Protein AF-A0A661EBF5-F1 (afdb_monomer)

Nearest PDB structures (foldseek):
  2auw-assembly1_B  TM=7.592E-01  e=6.814E-02  Nitrosomonas europaea
  3o2g-assembly1_A  TM=5.558E-01  e=1.493E+00  Homo sapiens
  2hbp-assembly1_A  TM=6.375E-01  e=3.746E+00  Saccharomyces cerevisiae
  6w3i-assembly1_B  TM=4.164E-01  e=2.880E+00  Homo sapiens

Mean predicted aligned error: 4.6 Å

Sequence (73 aa):
MAKATYLNDFKVHIFFNDGVEKTVDLKNYIKSKKHPFFQSLKNIDEFKKFKIHKTLIWQTGADIAPEFLHDDL

Secondary structure (DSSP, 8-state):
--EEEE-STTEEEEE-TTS-EEEEE-HHHHHH--SHHHHGGGSHHHHTT-EESSSEE-TTS-EE-THHHHS--

Radius of gyration: 11.37 Å; Cα contacts (8 Å, |Δi|>4): 108; chains: 1; bounding box: 25×21×31 Å

Solvent-accessible surface area (backbone atoms only — not comparable to full-atom values): 4322 Å² total; per-residue (Å²): 92,67,50,72,43,78,73,55,90,50,30,37,38,35,33,37,76,85,74,50,71,49,77,40,75,41,53,66,60,45,68,70,44,83,51,72,44,35,53,59,45,75,38,55,81,53,46,69,57,52,44,83,67,74,32,46,33,36,92,65,71,33,71,47,52,55,66,72,64,67,50,88,122

Structure (mmCIF, N/CA/C/O backbone):
data_AF-A0A661EBF5-F1
#
_entry.id   AF-A0A661EBF5-F1
#
loop_
_atom_site.group_PDB
_atom_site.id
_atom_site.type_symbol
_atom_site.label_atom_id
_atom_site.label_alt_id
_atom_site.label_comp_id
_atom_site.label_asym_id
_atom_site.label_entity_id
_atom_site.label_seq_id
_atom_site.pdbx_PDB_ins_code
_atom_site.Cartn_x
_atom_site.Cartn_y
_atom_site.Cartn_z
_atom_site.occupancy
_atom_site.B_iso_or_equiv
_atom_site.auth_seq_id
_atom_site.auth_comp_id
_atom_site.auth_asym_id
_atom_site.auth_atom_id
_atom_site.pdbx_PDB_model_num
ATOM 1 N N . MET A 1 1 ? 8.296 2.945 -11.797 1.00 65.19 1 MET A N 1
ATOM 2 C CA . MET A 1 1 ? 7.260 1.915 -12.041 1.00 65.19 1 MET A CA 1
ATOM 3 C C . MET A 1 1 ? 6.475 2.293 -13.284 1.00 65.19 1 MET A C 1
ATOM 5 O O . MET A 1 1 ? 6.309 3.485 -13.511 1.00 65.19 1 MET A O 1
ATOM 9 N N . ALA A 1 2 ? 6.042 1.318 -14.083 1.00 74.81 2 ALA A N 1
ATOM 10 C CA . ALA A 1 2 ? 5.291 1.574 -15.310 1.00 74.81 2 ALA A CA 1
ATOM 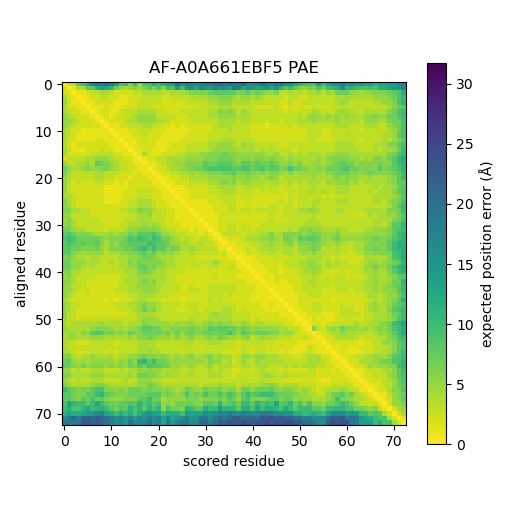11 C C . ALA A 1 2 ? 3.779 1.497 -15.062 1.00 74.81 2 ALA A C 1
ATOM 13 O O . ALA A 1 2 ? 3.041 2.380 -15.494 1.00 74.81 2 ALA A O 1
ATOM 14 N N . LYS A 1 3 ? 3.316 0.469 -14.335 1.00 85.69 3 LYS A N 1
ATOM 15 C CA . LYS A 1 3 ? 1.902 0.277 -13.972 1.00 85.69 3 LYS A CA 1
ATOM 16 C C . LYS A 1 3 ? 1.771 -0.477 -12.649 1.00 85.69 3 LYS A C 1
ATOM 18 O O . LYS A 1 3 ? 2.696 -1.152 -12.214 1.00 85.69 3 LYS A O 1
ATOM 23 N N . ALA A 1 4 ? 0.605 -0.378 -12.030 1.00 89.69 4 ALA A N 1
ATOM 24 C CA . ALA A 1 4 ? 0.206 -1.189 -10.893 1.00 89.69 4 ALA A CA 1
ATOM 25 C C . ALA A 1 4 ? -1.304 -1.442 -10.959 1.00 89.69 4 ALA A C 1
ATOM 27 O O . ALA A 1 4 ? -2.065 -0.635 -11.495 1.00 89.69 4 ALA A O 1
ATOM 28 N N . THR A 1 5 ? -1.757 -2.579 -10.463 1.00 90.75 5 THR A N 1
ATOM 29 C CA . THR A 1 5 ? -3.161 -2.977 -10.528 1.00 90.75 5 THR A CA 1
ATOM 30 C C . THR A 1 5 ? -3.540 -3.676 -9.240 1.00 90.75 5 THR A C 1
ATOM 32 O O . THR A 1 5 ? -2.824 -4.544 -8.744 1.00 90.75 5 THR A O 1
ATOM 35 N N . TYR A 1 6 ? -4.665 -3.256 -8.672 1.00 93.06 6 TYR A N 1
ATOM 36 C CA . TYR A 1 6 ? -5.253 -3.923 -7.525 1.00 93.06 6 TYR A CA 1
ATOM 37 C C . TYR A 1 6 ? -5.716 -5.326 -7.928 1.00 93.06 6 TYR A C 1
ATOM 39 O O . TYR A 1 6 ? -6.400 -5.464 -8.940 1.00 93.06 6 TYR A O 1
ATOM 47 N N . LEU A 1 7 ? -5.370 -6.345 -7.137 1.00 91.44 7 LEU A N 1
ATOM 48 C CA . LEU A 1 7 ? -5.835 -7.715 -7.368 1.00 91.44 7 LEU A CA 1
ATOM 49 C C . LEU A 1 7 ? -6.979 -8.091 -6.419 1.00 91.44 7 LEU A C 1
ATOM 51 O O . LEU A 1 7 ? -8.122 -8.227 -6.845 1.00 91.44 7 LEU A O 1
ATOM 55 N N . ASN A 1 8 ? -6.670 -8.296 -5.136 1.00 91.44 8 ASN A N 1
ATOM 56 C CA . ASN A 1 8 ? -7.635 -8.584 -4.071 1.00 91.44 8 ASN A CA 1
ATOM 57 C C . ASN A 1 8 ? -7.010 -8.303 -2.694 1.00 91.44 8 ASN A C 1
ATOM 59 O O . ASN A 1 8 ? -5.788 -8.216 -2.594 1.00 91.44 8 ASN A O 1
ATOM 63 N N . ASP A 1 9 ? -7.828 -8.212 -1.639 1.00 92.12 9 ASP A N 1
ATOM 64 C CA . ASP A 1 9 ? -7.380 -7.972 -0.255 1.00 92.12 9 ASP A CA 1
ATOM 65 C C . ASP A 1 9 ? -6.420 -6.767 -0.196 1.00 92.12 9 ASP A C 1
ATOM 67 O O . ASP A 1 9 ? -6.842 -5.668 -0.557 1.00 92.12 9 ASP A O 1
ATOM 71 N N . PHE A 1 10 ? -5.150 -6.961 0.180 1.00 91.31 10 PHE A N 1
ATOM 72 C CA . PHE A 1 10 ? -4.098 -5.936 0.129 1.00 91.31 10 PHE A CA 1
ATOM 73 C C . PHE A 1 10 ? -3.018 -6.223 -0.927 1.00 91.31 10 PHE A C 1
ATOM 75 O O . PHE A 1 10 ? -1.880 -5.768 -0.807 1.00 91.31 10 PHE A O 1
ATOM 82 N N . LYS A 1 11 ? -3.354 -6.995 -1.964 1.00 92.62 11 LYS A N 1
ATOM 83 C CA . LYS A 1 11 ? -2.423 -7.397 -3.021 1.00 92.62 11 LYS A CA 1
ATOM 84 C C . LYS A 1 11 ? -2.457 -6.440 -4.200 1.00 92.62 11 LYS A C 1
ATOM 86 O O . LYS A 1 11 ? -3.521 -6.132 -4.747 1.00 92.62 11 LYS A O 1
ATOM 91 N N . VAL A 1 12 ? -1.269 -6.032 -4.628 1.00 91.69 12 VAL A N 1
ATOM 92 C CA . VAL A 1 12 ? -1.061 -5.178 -5.799 1.00 91.69 12 VAL A CA 1
ATOM 93 C C . VAL A 1 12 ? -0.092 -5.874 -6.736 1.00 91.69 12 VAL A C 1
ATOM 95 O O . VAL A 1 12 ? 0.982 -6.307 -6.326 1.00 91.69 12 VAL A O 1
ATOM 98 N N . HIS A 1 13 ? -0.484 -5.978 -7.997 1.00 91.38 13 HIS A N 1
ATOM 99 C CA . HIS A 1 13 ? 0.388 -6.430 -9.065 1.00 91.38 13 HIS A CA 1
ATOM 100 C C . HIS A 1 13 ? 1.066 -5.224 -9.706 1.00 91.38 13 HIS A C 1
ATOM 102 O O . HIS A 1 13 ? 0.394 -4.261 -10.070 1.00 91.38 13 HIS A O 1
ATOM 108 N N . ILE A 1 14 ? 2.387 -5.247 -9.808 1.00 89.19 14 ILE A N 1
ATOM 109 C CA . ILE A 1 14 ? 3.212 -4.111 -10.207 1.00 89.19 14 ILE A CA 1
ATOM 110 C C . ILE A 1 14 ? 4.000 -4.508 -11.445 1.00 89.19 14 ILE A C 1
ATOM 112 O O . ILE A 1 14 ? 4.685 -5.523 -11.441 1.00 89.19 14 ILE A O 1
ATOM 116 N N . PHE A 1 15 ? 3.946 -3.658 -12.464 1.00 88.25 15 PHE A N 1
ATOM 117 C CA . PHE A 1 15 ? 4.770 -3.743 -13.660 1.00 88.25 15 PHE A CA 1
ATOM 1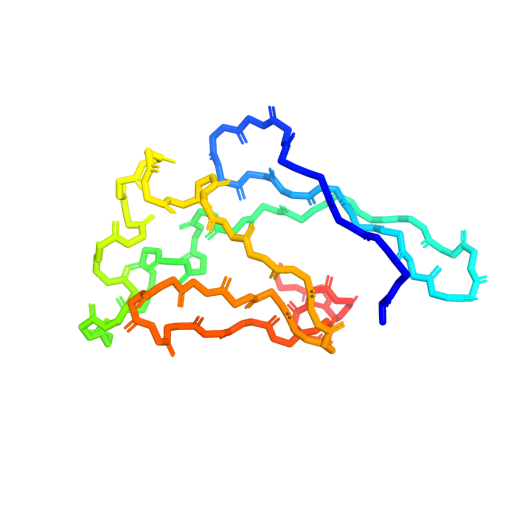18 C C . PHE A 1 15 ? 5.852 -2.666 -13.590 1.00 88.25 15 PHE A C 1
ATOM 120 O O . PHE A 1 15 ? 5.572 -1.456 -13.574 1.00 88.25 15 PHE A O 1
ATOM 127 N N . PHE A 1 16 ? 7.104 -3.098 -13.533 1.00 84.00 16 PHE A N 1
ATOM 128 C CA . PHE A 1 16 ? 8.268 -2.226 -13.528 1.00 84.00 16 PHE A CA 1
ATOM 129 C C . PHE A 1 16 ? 8.636 -1.812 -14.956 1.00 84.00 16 PHE A C 1
ATOM 131 O O . PHE A 1 16 ? 8.241 -2.438 -15.934 1.00 84.00 16 PHE A O 1
ATOM 138 N N . ASN A 1 17 ? 9.384 -0.714 -15.082 1.00 82.50 17 ASN A N 1
ATOM 139 C CA . ASN A 1 17 ? 9.782 -0.201 -16.397 1.00 82.50 17 ASN A CA 1
ATOM 140 C C . ASN A 1 17 ? 10.843 -1.080 -17.085 1.00 82.50 17 ASN A C 1
ATOM 142 O O . ASN A 1 17 ? 11.088 -0.912 -18.270 1.00 82.50 17 ASN A O 1
ATOM 146 N N . ASP A 1 18 ? 11.446 -2.003 -16.335 1.00 83.56 18 ASP A N 1
ATOM 147 C CA . ASP A 1 18 ? 12.439 -2.971 -16.807 1.00 83.56 18 ASP A CA 1
ATOM 148 C C . ASP A 1 18 ? 11.795 -4.253 -17.378 1.00 83.56 18 ASP A C 1
ATOM 150 O O . ASP A 1 18 ? 12.477 -5.201 -17.739 1.00 83.56 18 ASP A O 1
ATOM 154 N N . GLY A 1 19 ? 10.457 -4.316 -17.439 1.00 83.94 19 GLY A N 1
ATOM 155 C CA . GLY A 1 19 ? 9.713 -5.499 -17.891 1.00 83.94 19 GLY A CA 1
ATOM 156 C C . GLY A 1 19 ? 9.447 -6.537 -16.797 1.00 83.94 19 GLY A C 1
ATOM 157 O O . GLY A 1 19 ? 8.672 -7.461 -17.017 1.00 83.94 19 GLY A O 1
ATOM 158 N N . VAL A 1 20 ? 10.023 -6.363 -15.605 1.00 85.44 20 VAL A N 1
ATOM 159 C CA . VAL A 1 20 ? 9.730 -7.192 -14.428 1.00 85.44 20 VAL A CA 1
ATOM 160 C C . VAL A 1 20 ? 8.300 -6.946 -13.941 1.00 85.44 20 VAL A C 1
ATOM 162 O O . VAL A 1 20 ? 7.844 -5.802 -13.857 1.00 85.44 20 VAL A O 1
ATOM 165 N N . GLU A 1 21 ? 7.615 -8.014 -13.551 1.00 88.75 21 GLU A N 1
ATOM 166 C CA . GLU A 1 21 ? 6.314 -7.974 -12.890 1.00 88.75 21 GLU A CA 1
ATOM 167 C C . GLU A 1 21 ? 6.383 -8.646 -11.514 1.00 88.75 21 GLU A C 1
ATOM 169 O O . GLU A 1 21 ? 7.054 -9.663 -11.335 1.00 88.75 21 GLU A O 1
ATOM 174 N N . LYS A 1 22 ? 5.711 -8.067 -10.514 1.00 87.81 22 LYS A N 1
ATOM 175 C CA . LYS A 1 22 ? 5.698 -8.603 -9.146 1.00 87.81 22 LYS A CA 1
ATOM 176 C C . LYS A 1 22 ? 4.342 -8.394 -8.497 1.00 87.81 22 LYS A C 1
ATOM 178 O O . LYS A 1 22 ? 3.781 -7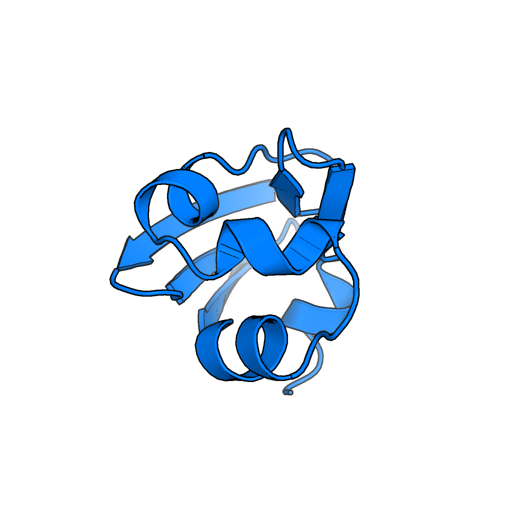.302 -8.540 1.00 87.81 22 LYS A O 1
ATOM 183 N N . THR A 1 23 ? 3.835 -9.433 -7.843 1.00 90.94 23 THR A N 1
ATOM 184 C CA . THR A 1 23 ? 2.665 -9.323 -6.968 1.00 90.94 23 THR A CA 1
ATOM 185 C C . THR A 1 23 ? 3.133 -9.169 -5.532 1.00 90.94 23 THR A C 1
ATOM 187 O O . THR A 1 23 ? 3.835 -10.040 -5.028 1.00 90.94 23 THR A O 1
ATOM 190 N N . VAL A 1 24 ? 2.726 -8.089 -4.868 1.00 88.75 24 VAL A N 1
ATOM 191 C CA . VAL A 1 24 ? 3.133 -7.779 -3.492 1.00 88.75 24 VAL A CA 1
ATOM 192 C C . VAL A 1 24 ? 1.915 -7.770 -2.580 1.00 88.75 24 VAL A C 1
ATOM 194 O O . VAL A 1 24 ? 0.893 -7.165 -2.912 1.00 88.75 24 VAL A O 1
ATOM 197 N N . ASP A 1 25 ? 2.022 -8.442 -1.432 1.00 90.94 25 ASP A N 1
ATOM 198 C CA . ASP A 1 25 ? 1.005 -8.434 -0.380 1.00 90.94 25 ASP A CA 1
ATOM 199 C C . ASP A 1 25 ? 1.334 -7.362 0.667 1.00 90.94 25 ASP A C 1
ATOM 201 O O . ASP A 1 25 ? 2.265 -7.488 1.460 1.00 90.94 25 ASP A O 1
ATOM 205 N N . LEU A 1 26 ? 0.553 -6.280 0.673 1.00 90.00 26 LEU A N 1
ATOM 206 C CA . LEU A 1 26 ? 0.760 -5.138 1.563 1.00 90.00 26 LEU A CA 1
ATOM 207 C C . LEU A 1 26 ? 0.012 -5.259 2.891 1.00 90.00 26 LEU A C 1
ATOM 209 O O . LEU A 1 26 ? 0.054 -4.330 3.703 1.00 90.00 26 LEU A O 1
ATOM 213 N N . LYS A 1 27 ? -0.654 -6.388 3.160 1.00 90.00 27 LYS A N 1
ATOM 214 C CA . LYS A 1 27 ? -1.486 -6.562 4.356 1.00 90.00 27 LYS A CA 1
ATOM 215 C C . LYS A 1 27 ? -0.685 -6.369 5.631 1.00 90.00 27 LYS A C 1
ATOM 217 O O . LYS A 1 27 ? -1.083 -5.596 6.503 1.00 90.00 27 LYS A O 1
ATOM 222 N N . ASN A 1 28 ? 0.436 -7.079 5.751 1.00 88.38 28 ASN A N 1
ATOM 223 C CA . ASN A 1 28 ? 1.266 -7.014 6.950 1.00 88.38 28 ASN A CA 1
ATOM 224 C C . ASN A 1 28 ? 1.942 -5.644 7.073 1.00 88.38 28 ASN A C 1
ATOM 226 O O . ASN A 1 28 ? 1.957 -5.054 8.153 1.00 88.38 28 ASN A O 1
ATOM 230 N N . TYR A 1 29 ? 2.397 -5.092 5.945 1.00 87.62 29 TYR A N 1
ATOM 231 C CA . TYR A 1 29 ? 2.982 -3.759 5.883 1.00 87.62 29 TYR A CA 1
ATOM 232 C C . TYR A 1 29 ? 2.019 -2.702 6.433 1.00 87.62 29 TYR A C 1
ATOM 234 O O . TYR A 1 29 ? 2.341 -2.048 7.423 1.00 87.62 29 TYR A O 1
ATOM 242 N N . ILE A 1 30 ? 0.806 -2.598 5.879 1.00 89.00 30 ILE A N 1
ATOM 243 C CA . ILE A 1 30 ? -0.211 -1.623 6.302 1.00 89.00 30 ILE A CA 1
ATOM 244 C C . ILE A 1 30 ? -0.601 -1.827 7.765 1.00 89.00 30 ILE A C 1
ATOM 246 O O . ILE A 1 30 ? -0.693 -0.859 8.520 1.00 89.00 30 ILE A O 1
ATOM 250 N N . LYS A 1 31 ? -0.791 -3.081 8.195 1.00 87.12 31 LYS A N 1
ATOM 251 C CA . LYS A 1 31 ? -1.141 -3.391 9.588 1.00 87.12 31 LYS A CA 1
ATOM 252 C C . LYS A 1 31 ? -0.038 -3.012 10.575 1.00 87.12 31 LYS A C 1
ATOM 254 O O . LYS A 1 31 ? -0.360 -2.576 11.679 1.00 87.12 31 LYS A O 1
ATOM 259 N N . SER A 1 32 ? 1.230 -3.150 10.186 1.00 88.50 32 SER A N 1
ATOM 260 C CA . SER A 1 32 ? 2.376 -2.781 11.025 1.00 88.50 32 SER A CA 1
ATOM 261 C C . SER A 1 32 ? 2.548 -1.265 11.178 1.00 88.50 32 SER A C 1
ATOM 263 O O . SER A 1 32 ? 3.121 -0.802 12.169 1.00 88.50 32 SER A O 1
ATOM 265 N N . LYS A 1 33 ? 2.036 -0.461 10.232 1.00 86.31 33 LYS A N 1
ATOM 266 C CA . LYS A 1 33 ? 2.152 0.997 10.296 1.00 86.31 33 LYS A CA 1
ATOM 267 C C . LYS A 1 33 ? 1.227 1.574 11.367 1.00 86.31 33 LYS A C 1
ATOM 269 O O . LYS A 1 33 ? 0.012 1.389 11.362 1.00 86.31 33 LYS A O 1
ATOM 274 N N . LYS A 1 34 ? 1.824 2.362 12.263 1.00 84.69 34 LYS A N 1
ATOM 275 C CA . LYS A 1 34 ? 1.108 3.146 13.284 1.00 84.69 34 LYS A CA 1
ATOM 276 C C . LYS A 1 34 ? 0.749 4.560 12.814 1.00 84.69 34 LYS A C 1
ATOM 278 O O . LYS A 1 34 ? -0.004 5.253 13.490 1.00 84.69 34 LYS A O 1
ATOM 283 N N . HIS A 1 35 ? 1.282 4.984 11.667 1.00 85.62 35 HIS A N 1
ATOM 284 C CA . HIS A 1 35 ? 1.099 6.334 11.147 1.00 85.62 35 HIS A CA 1
ATOM 285 C C . HIS A 1 35 ? -0.363 6.568 10.704 1.00 85.62 35 HIS A C 1
ATOM 287 O O . HIS A 1 35 ? -0.921 5.704 10.021 1.00 85.62 35 HIS A O 1
ATOM 293 N N . PRO A 1 36 ? -0.990 7.717 11.033 1.00 84.88 36 PRO A N 1
ATOM 294 C CA . PRO A 1 36 ? -2.402 7.986 10.738 1.00 84.88 36 PRO A CA 1
ATOM 295 C C . PRO A 1 36 ? -2.768 7.842 9.256 1.00 84.88 36 PRO A C 1
ATOM 297 O O . PRO A 1 36 ? -3.816 7.289 8.941 1.00 84.88 36 PRO A O 1
ATOM 300 N N . PHE A 1 37 ? -1.876 8.225 8.339 1.00 85.75 37 PHE A N 1
ATOM 301 C CA . PHE A 1 37 ? -2.096 8.065 6.893 1.00 85.75 37 PHE A CA 1
ATOM 302 C C . PHE A 1 37 ? -2.320 6.608 6.449 1.00 85.75 37 PHE A C 1
ATOM 304 O O . PHE A 1 37 ? -3.040 6.372 5.479 1.00 85.75 37 PHE A O 1
ATOM 311 N N . PHE A 1 38 ? -1.754 5.635 7.176 1.00 87.62 38 PHE A N 1
ATOM 312 C CA . PHE A 1 38 ? -1.905 4.200 6.907 1.00 87.62 38 PHE A CA 1
ATOM 313 C C . PHE A 1 38 ? -3.065 3.558 7.684 1.00 87.62 38 PHE A C 1
ATOM 315 O O . PHE A 1 38 ? -3.483 2.454 7.344 1.00 87.62 38 PHE A O 1
ATOM 322 N N . GLN A 1 39 ? -3.620 4.230 8.701 1.00 87.94 39 GLN A N 1
ATOM 323 C CA . GLN A 1 39 ? -4.773 3.720 9.457 1.00 87.94 39 GLN A CA 1
ATOM 324 C C . GLN A 1 39 ? -5.991 3.547 8.544 1.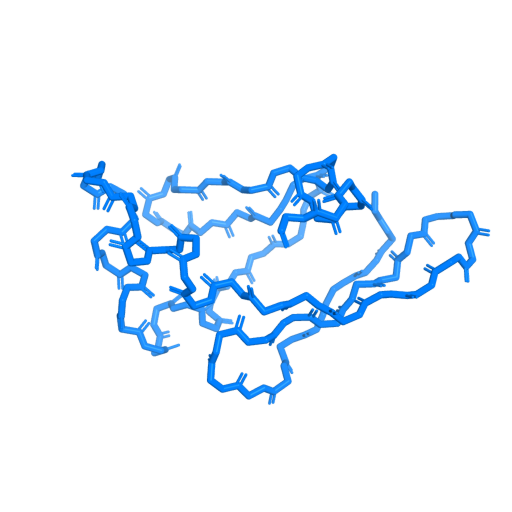00 87.94 39 GLN A C 1
ATOM 326 O O . GLN A 1 39 ? -6.606 2.483 8.548 1.00 87.94 39 GLN A O 1
ATOM 331 N N . SER A 1 40 ? -6.292 4.552 7.715 1.00 88.75 40 SER A N 1
ATOM 332 C CA . SER A 1 40 ? -7.406 4.499 6.758 1.00 88.75 40 SER A CA 1
ATOM 333 C C . SER A 1 40 ? -7.220 3.406 5.709 1.00 88.75 40 SER A C 1
ATOM 335 O O . SER A 1 40 ? -8.195 2.809 5.266 1.00 88.75 40 SER A O 1
ATOM 337 N N . LEU A 1 41 ? -5.968 3.078 5.369 1.00 91.38 41 LEU A N 1
ATOM 338 C CA . LEU A 1 41 ? -5.656 2.019 4.412 1.00 91.38 41 LEU A CA 1
ATOM 339 C C . LEU A 1 41 ? -5.964 0.620 4.939 1.00 91.38 41 LEU A C 1
ATOM 341 O O . LEU A 1 41 ? -5.958 -0.312 4.153 1.00 91.38 41 LEU A O 1
ATOM 345 N N . LYS A 1 42 ? -6.263 0.442 6.233 1.00 89.50 42 LYS A N 1
ATOM 346 C CA . LYS A 1 42 ? -6.795 -0.831 6.750 1.00 89.50 42 LYS A CA 1
ATOM 347 C C . LYS A 1 42 ? -8.192 -1.133 6.200 1.00 89.50 42 LYS A C 1
ATOM 349 O O . LYS A 1 42 ? -8.622 -2.283 6.252 1.00 89.50 42 LYS A O 1
ATOM 354 N N . ASN A 1 43 ? -8.894 -0.122 5.684 1.00 90.75 43 ASN A N 1
ATOM 355 C CA . ASN A 1 43 ? -10.114 -0.307 4.920 1.00 90.75 43 ASN A CA 1
ATOM 356 C C . ASN A 1 43 ? -9.766 -0.606 3.451 1.00 90.75 43 ASN A C 1
ATOM 358 O O . ASN A 1 43 ? -9.111 0.196 2.785 1.00 90.75 43 ASN A O 1
ATOM 362 N N . ILE A 1 44 ? -10.238 -1.743 2.934 1.00 90.81 44 ILE A N 1
ATOM 363 C CA . ILE A 1 44 ? -9.985 -2.184 1.554 1.00 90.81 44 ILE A CA 1
ATOM 364 C C . ILE A 1 44 ? -10.538 -1.175 0.536 1.00 90.81 44 ILE A C 1
ATOM 366 O O . ILE A 1 44 ? -9.921 -0.950 -0.507 1.00 90.81 44 ILE A O 1
ATOM 370 N N . ASP A 1 45 ? -11.664 -0.523 0.843 1.00 91.56 45 ASP A N 1
ATOM 371 C CA . ASP A 1 45 ? -12.255 0.487 -0.037 1.00 91.56 45 ASP A CA 1
ATOM 372 C C . ASP A 1 45 ? -11.377 1.725 -0.203 1.00 91.56 45 ASP A C 1
ATOM 374 O O . ASP A 1 45 ? -11.387 2.338 -1.269 1.00 91.56 45 ASP A O 1
ATOM 378 N N . GLU A 1 46 ? -10.593 2.065 0.818 1.00 90.94 46 GLU A N 1
ATOM 379 C CA . GLU A 1 46 ? -9.603 3.138 0.754 1.00 90.94 46 GLU A CA 1
ATOM 380 C C . GLU A 1 46 ? -8.309 2.640 0.112 1.00 90.94 46 GLU A C 1
ATOM 382 O O . GLU A 1 46 ? -7.730 3.320 -0.736 1.00 90.94 46 GLU A O 1
ATOM 387 N N . PHE A 1 47 ? -7.891 1.416 0.440 1.00 91.94 47 PHE A N 1
ATOM 388 C CA . PHE A 1 47 ? -6.693 0.803 -0.120 1.00 91.94 47 PHE A CA 1
ATOM 389 C C . PHE A 1 47 ? -6.741 0.690 -1.650 1.00 91.94 47 PHE A C 1
ATOM 391 O O . PHE A 1 47 ? -5.767 1.025 -2.318 1.00 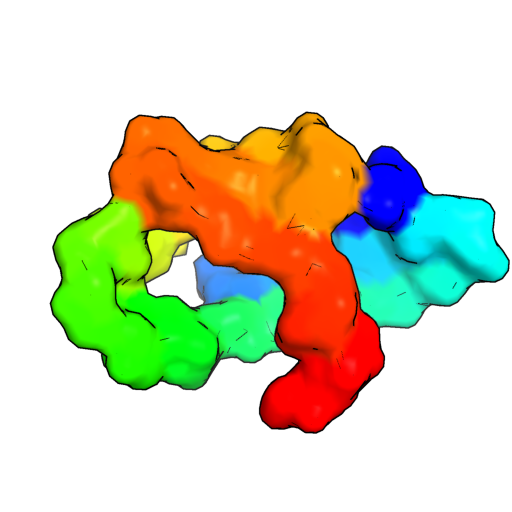91.94 47 PHE A O 1
ATOM 398 N N . LYS A 1 48 ? -7.869 0.284 -2.242 1.00 92.50 48 LYS A N 1
ATOM 399 C CA . LYS A 1 48 ? -7.975 0.140 -3.706 1.00 92.50 48 LYS A CA 1
ATOM 400 C C . LYS A 1 48 ? -7.957 1.473 -4.471 1.00 92.50 48 LYS A C 1
ATOM 402 O O . LYS A 1 48 ? -7.782 1.466 -5.684 1.00 92.50 48 LYS A O 1
ATOM 407 N N . LYS A 1 49 ? -8.122 2.616 -3.791 1.00 91.75 49 LYS A N 1
ATOM 408 C CA . LYS A 1 49 ? -8.143 3.966 -4.395 1.00 91.75 49 LYS A CA 1
ATOM 409 C C . LYS A 1 49 ? -6.744 4.567 -4.584 1.00 91.75 49 LYS A C 1
ATOM 411 O O . LYS A 1 49 ? -6.591 5.792 -4.603 1.00 91.75 49 LYS A O 1
ATOM 416 N N . PHE A 1 50 ? -5.715 3.731 -4.704 1.00 91.75 50 PHE A N 1
ATOM 417 C CA . PHE A 1 50 ? -4.365 4.214 -4.960 1.00 91.75 50 PHE A CA 1
ATOM 418 C C . PHE A 1 50 ? -4.237 4.796 -6.371 1.00 91.75 50 PHE A C 1
ATOM 420 O O . PHE A 1 50 ? -4.940 4.410 -7.307 1.00 91.75 50 PHE A O 1
ATOM 427 N N . LYS A 1 51 ? -3.291 5.718 -6.536 1.00 89.81 51 LYS A N 1
ATOM 428 C CA . LYS A 1 51 ? -2.860 6.245 -7.830 1.00 89.81 51 LYS A CA 1
ATOM 429 C C . LYS A 1 51 ? -1.380 5.965 -8.039 1.00 89.81 51 LYS A C 1
ATOM 431 O O . LYS A 1 51 ? -0.617 5.779 -7.095 1.00 89.81 51 LYS A O 1
ATOM 436 N N . ILE A 1 52 ? -0.988 5.946 -9.305 1.00 87.06 52 ILE A N 1
ATOM 437 C CA . ILE A 1 52 ? 0.371 5.648 -9.748 1.00 87.06 52 ILE A CA 1
ATOM 438 C C . ILE A 1 52 ? 1.034 6.966 -10.141 1.00 87.06 52 ILE A C 1
ATOM 440 O O . ILE A 1 52 ? 0.504 7.709 -10.965 1.00 87.06 52 ILE A O 1
ATOM 444 N N . HIS A 1 53 ? 2.178 7.261 -9.532 1.00 81.62 53 HIS A N 1
ATOM 445 C CA . HIS A 1 53 ? 3.122 8.283 -9.993 1.00 81.62 53 HIS A CA 1
ATOM 446 C C . HIS A 1 53 ? 4.510 7.638 -10.110 1.00 81.62 53 HIS A C 1
ATOM 448 O O . HIS A 1 53 ? 4.740 6.809 -10.987 1.00 81.62 53 HIS A O 1
ATOM 454 N N . LYS A 1 54 ? 5.420 7.951 -9.183 1.00 81.00 54 LYS A N 1
ATOM 455 C CA . LYS A 1 54 ? 6.690 7.242 -8.968 1.00 81.00 54 LYS A CA 1
ATOM 456 C C . LYS A 1 54 ? 6.575 6.214 -7.840 1.00 81.00 54 LYS A C 1
ATOM 458 O O . LYS A 1 54 ? 7.280 5.212 -7.867 1.00 81.00 54 LYS A O 1
ATOM 463 N N . THR A 1 55 ? 5.634 6.446 -6.926 1.00 85.44 55 THR A N 1
ATOM 464 C CA . THR A 1 55 ? 5.217 5.589 -5.812 1.00 85.44 55 THR A CA 1
ATOM 465 C C . THR A 1 55 ? 3.703 5.323 -5.888 1.00 85.44 55 THR A C 1
ATOM 467 O O . THR A 1 55 ? 2.982 6.028 -6.610 1.00 85.44 55 THR A O 1
ATOM 470 N N . LEU A 1 56 ? 3.213 4.290 -5.195 1.00 89.31 56 LEU A N 1
ATOM 471 C CA . LEU A 1 56 ? 1.774 4.117 -4.965 1.00 89.31 56 LEU A CA 1
ATOM 472 C C . LEU A 1 56 ? 1.337 5.193 -3.977 1.00 89.31 56 LEU A C 1
ATOM 474 O O . LEU A 1 56 ? 1.873 5.226 -2.878 1.00 89.31 56 LEU A O 1
ATOM 478 N N . ILE A 1 57 ? 0.404 6.064 -4.357 1.00 92.06 57 ILE A N 1
ATOM 479 C CA .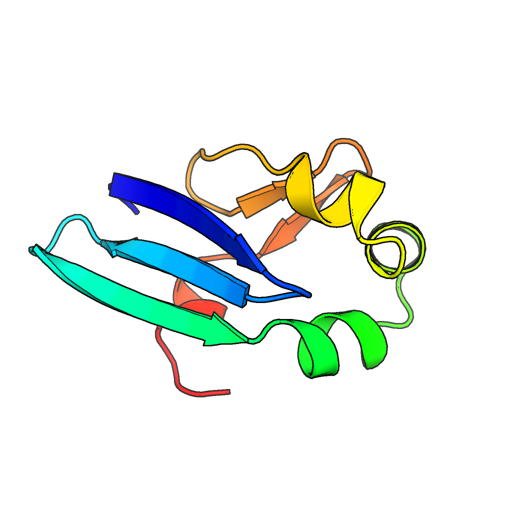 ILE A 1 57 ? -0.053 7.179 -3.514 1.00 92.06 57 ILE A CA 1
ATOM 480 C C . ILE A 1 57 ? -1.548 7.064 -3.221 1.00 92.06 57 ILE A C 1
ATOM 482 O O . ILE A 1 57 ? -2.339 6.716 -4.098 1.00 92.06 57 ILE A O 1
ATOM 486 N N . TRP A 1 58 ? -1.948 7.405 -2.000 1.00 92.94 58 TRP A N 1
ATOM 487 C CA . TRP A 1 58 ? -3.344 7.445 -1.563 1.00 92.94 58 TRP A CA 1
ATOM 488 C C . TRP A 1 58 ? -3.795 8.871 -1.263 1.00 92.94 58 TRP A C 1
ATOM 490 O O . TRP A 1 58 ? -2.993 9.736 -0.917 1.00 92.94 58 TRP A O 1
ATOM 500 N N . GLN A 1 59 ? -5.108 9.117 -1.338 1.00 87.56 59 GLN A N 1
ATOM 501 C CA . GLN A 1 59 ? -5.692 10.426 -0.999 1.00 87.56 59 GLN A CA 1
ATOM 502 C C . GLN A 1 59 ? -5.424 10.846 0.452 1.00 87.56 59 GLN A C 1
ATOM 504 O O . GLN A 1 59 ? -5.449 12.030 0.766 1.00 87.56 59 GLN A O 1
ATOM 509 N N . THR A 1 60 ? -5.133 9.882 1.324 1.00 85.62 60 THR A N 1
ATOM 510 C CA . THR A 1 60 ? -4.769 10.102 2.726 1.00 85.62 60 THR A CA 1
ATOM 511 C C . THR A 1 60 ? -3.371 10.697 2.902 1.00 85.62 60 THR A C 1
ATOM 513 O O . THR A 1 60 ? -3.004 11.026 4.026 1.00 85.62 60 THR A O 1
ATOM 516 N N . GLY A 1 61 ? -2.581 10.806 1.828 1.00 84.75 61 GLY A N 1
ATOM 517 C CA . GLY A 1 61 ? -1.183 11.235 1.870 1.00 84.75 61 GLY A CA 1
ATOM 518 C C . GLY A 1 61 ? -0.196 10.103 2.161 1.00 84.75 61 GLY A C 1
ATOM 519 O O . GLY A 1 61 ? 1.000 10.355 2.232 1.00 84.75 61 GLY A O 1
ATOM 520 N N . ALA A 1 62 ? -0.669 8.863 2.318 1.00 88.50 62 ALA A N 1
ATOM 521 C CA . ALA A 1 62 ? 0.217 7.708 2.368 1.00 88.50 62 ALA A CA 1
ATOM 522 C C . ALA A 1 62 ? 0.829 7.453 0.988 1.00 88.50 62 ALA A C 1
ATOM 524 O O . ALA A 1 62 ? 0.126 7.506 -0.026 1.00 88.50 62 ALA A O 1
ATOM 525 N N . ASP A 1 63 ? 2.112 7.114 0.967 1.00 90.31 63 ASP A N 1
ATOM 526 C CA . ASP A 1 63 ? 2.808 6.665 -0.224 1.00 90.31 63 ASP A CA 1
ATOM 527 C C . ASP A 1 63 ? 3.680 5.433 0.061 1.00 90.31 63 ASP A C 1
ATOM 529 O O . ASP A 1 63 ? 4.170 5.230 1.173 1.00 90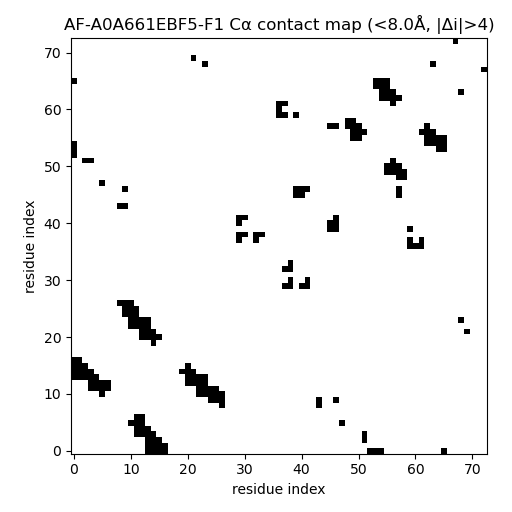.31 63 ASP A O 1
ATOM 533 N N . ILE A 1 64 ? 3.824 4.563 -0.939 1.00 87.38 64 ILE A N 1
ATOM 534 C CA . ILE A 1 64 ? 4.685 3.378 -0.875 1.00 87.38 64 ILE A CA 1
ATOM 535 C C . ILE A 1 64 ? 5.558 3.351 -2.125 1.00 87.38 64 ILE A C 1
ATOM 537 O O . ILE A 1 64 ? 5.064 3.193 -3.248 1.00 87.38 64 ILE A O 1
ATOM 541 N N . ALA A 1 65 ? 6.866 3.526 -1.932 1.00 83.88 65 ALA A N 1
ATOM 542 C CA . ALA A 1 65 ? 7.825 3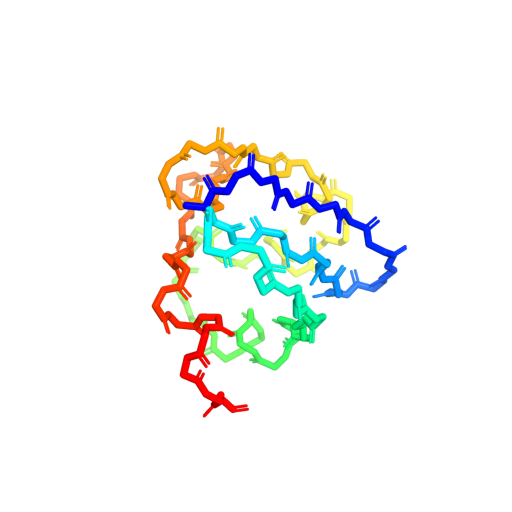.508 -3.023 1.00 83.88 65 ALA A CA 1
ATOM 543 C C . ALA A 1 65 ? 8.049 2.088 -3.567 1.00 83.88 65 ALA A C 1
ATOM 545 O O . ALA A 1 65 ? 8.042 1.131 -2.792 1.00 83.88 65 ALA A O 1
ATOM 546 N N . PRO A 1 66 ? 8.284 1.939 -4.884 1.00 74.50 66 PRO A N 1
ATOM 547 C CA . PRO A 1 66 ? 8.527 0.647 -5.521 1.00 74.50 66 PRO A CA 1
ATOM 548 C C . PRO A 1 66 ? 9.743 -0.093 -4.960 1.00 74.50 66 PRO A C 1
ATOM 550 O O . PRO A 1 66 ? 9.804 -1.305 -5.081 1.00 74.50 66 PRO A O 1
ATOM 553 N N . GLU A 1 67 ? 10.675 0.609 -4.321 1.00 75.25 67 GLU A N 1
ATOM 554 C CA . GLU A 1 67 ? 11.855 0.040 -3.661 1.00 75.25 67 GLU A CA 1
ATOM 555 C C . GLU A 1 67 ? 11.445 -0.902 -2.520 1.00 75.25 67 GLU A C 1
ATOM 557 O O . GLU A 1 67 ? 11.899 -2.037 -2.472 1.00 75.25 67 GLU A O 1
ATOM 562 N N . PHE A 1 68 ? 10.466 -0.497 -1.701 1.00 73.69 68 PHE A N 1
ATOM 563 C CA . PHE A 1 68 ? 9.861 -1.336 -0.654 1.00 73.69 68 PHE A CA 1
ATOM 564 C C . PHE A 1 68 ? 8.977 -2.466 -1.201 1.00 73.69 68 PHE A C 1
ATOM 566 O O . PHE A 1 68 ? 8.475 -3.281 -0.437 1.00 73.69 68 PHE A O 1
ATOM 573 N N . LEU A 1 69 ? 8.696 -2.458 -2.503 1.00 70.31 69 LEU A N 1
ATOM 574 C CA . LEU A 1 69 ? 7.889 -3.471 -3.183 1.00 70.31 69 LEU A CA 1
ATOM 575 C C . LEU A 1 69 ? 8.795 -4.473 -3.915 1.00 70.31 69 LEU A C 1
ATOM 577 O O . LEU A 1 69 ? 8.429 -5.635 -4.095 1.00 70.31 69 LEU A O 1
ATOM 581 N N . HIS A 1 70 ? 9.964 -4.010 -4.359 1.00 64.44 70 HIS A N 1
ATOM 582 C CA . HIS A 1 70 ? 10.935 -4.766 -5.131 1.00 64.44 70 HIS A CA 1
ATOM 583 C C . HIS A 1 70 ? 11.894 -5.548 -4.231 1.00 64.44 70 HIS A C 1
ATOM 585 O O . HIS A 1 70 ? 12.118 -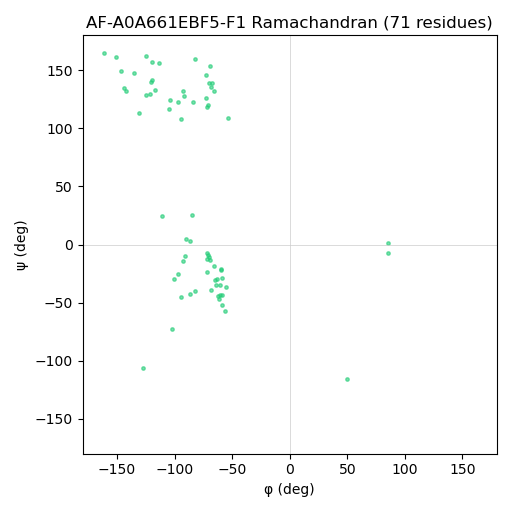6.727 -4.501 1.00 64.44 70 HIS A O 1
ATOM 591 N N . ASP A 1 71 ? 12.380 -4.933 -3.151 1.00 55.69 71 ASP A N 1
ATOM 592 C CA . ASP A 1 71 ? 13.100 -5.635 -2.089 1.00 55.69 71 ASP A CA 1
ATOM 593 C C . ASP A 1 71 ? 12.083 -6.475 -1.308 1.00 55.69 71 ASP A C 1
ATOM 595 O O . ASP A 1 71 ? 11.079 -5.951 -0.825 1.00 55.69 71 ASP A O 1
ATOM 599 N N . ASP A 1 72 ? 12.267 -7.793 -1.303 1.00 46.62 72 ASP A N 1
ATOM 600 C CA . ASP A 1 72 ? 11.394 -8.745 -0.611 1.00 46.62 72 ASP A CA 1
ATOM 601 C C . ASP A 1 72 ? 11.237 -8.352 0.871 1.00 46.62 72 ASP A C 1
ATOM 603 O O . ASP A 1 72 ? 12.180 -8.443 1.657 1.00 46.62 72 ASP A O 1
ATOM 607 N N . LEU A 1 73 ? 10.038 -7.880 1.222 1.00 46.31 73 LEU A N 1
ATOM 608 C CA . LEU A 1 73 ? 9.559 -7.679 2.592 1.00 46.31 73 LEU A CA 1
ATOM 609 C C . LEU A 1 73 ? 9.049 -8.996 3.179 1.00 46.31 73 LEU A C 1
ATOM 611 O O . LEU A 1 73 ? 8.307 -9.702 2.457 1.00 46.31 73 LEU A O 1
#

pLDDT: mean 85.27, std 9.54, range [46.31, 93.06]

Foldseek 3Di:
DPDWADDDDQWIWDQDPVRDIDIARCQVVLVPDPDPLSVVCNDVVQNRQWDDDQFTAGPSGDTGHCVNVVPDD